Protein AF-A0A2B9P9L7-F1 (afdb_monomer_lite)

Secondary structure (DSSP, 8-state):
-----------------------HHHHHHHHHHHHHTT--HHHHHHHHHHHHHTT--SS-HHHHHHHHHHHHHTT----GGGTTT------

Structure (mmCIF, N/CA/C/O backbone):
data_AF-A0A2B9P9L7-F1
#
_entry.id   AF-A0A2B9P9L7-F1
#
loop_
_atom_site.group_PDB
_atom_site.id
_atom_site.type_symbol
_atom_site.label_atom_id
_atom_site.label_alt_id
_atom_site.label_comp_id
_atom_site.label_asym_id
_atom_site.label_entity_id
_atom_site.label_seq_id
_atom_site.pdbx_PDB_ins_code
_atom_site.Cartn_x
_atom_site.Cartn_y
_atom_site.Cartn_z
_atom_site.occupancy
_atom_site.B_iso_or_equiv
_atom_site.auth_seq_id
_atom_site.auth_comp_id
_atom_site.auth_asym_id
_atom_site.auth_atom_id
_atom_site.pdbx_PDB_model_num
ATOM 1 N N . MET A 1 1 ? 5.553 34.289 -16.499 1.00 40.16 1 MET A N 1
ATOM 2 C CA . MET A 1 1 ? 4.872 33.131 -17.116 1.00 40.16 1 MET A CA 1
ATOM 3 C C . MET A 1 1 ? 5.943 32.158 -17.591 1.00 40.16 1 MET A C 1
ATOM 5 O O . MET A 1 1 ? 6.609 32.453 -18.572 1.00 40.16 1 MET A O 1
ATOM 9 N N . LYS A 1 2 ? 6.202 31.071 -16.857 1.00 39.12 2 LYS A N 1
ATOM 10 C CA . LYS A 1 2 ? 7.106 30.002 -17.306 1.00 39.12 2 LYS A CA 1
ATOM 11 C C . LYS A 1 2 ? 6.259 28.748 -17.479 1.00 39.12 2 LYS A C 1
ATOM 13 O O . LYS A 1 2 ? 5.829 28.156 -16.498 1.00 39.12 2 LYS A O 1
ATOM 18 N N . GLN A 1 3 ? 5.944 28.432 -18.731 1.00 45.44 3 GLN A N 1
ATOM 19 C CA . GLN A 1 3 ? 5.347 27.158 -19.108 1.00 45.44 3 GLN A CA 1
ATOM 20 C C . GLN A 1 3 ? 6.441 26.095 -18.966 1.00 45.44 3 GLN A C 1
ATOM 22 O O . GLN A 1 3 ? 7.352 26.039 -19.791 1.00 45.44 3 GLN A O 1
ATOM 27 N N . ASN A 1 4 ? 6.381 25.279 -17.913 1.00 45.34 4 ASN A N 1
ATOM 28 C CA . ASN A 1 4 ? 7.172 24.055 -17.853 1.00 45.34 4 ASN A CA 1
ATOM 29 C C . ASN A 1 4 ? 6.470 23.020 -18.733 1.00 45.34 4 ASN A C 1
ATOM 31 O O . ASN A 1 4 ? 5.561 22.317 -18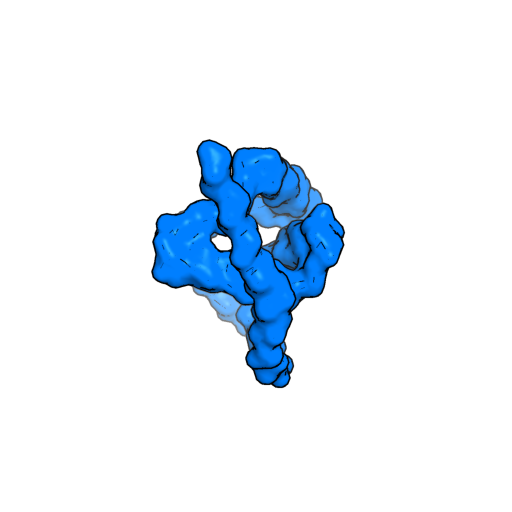.304 1.00 45.34 4 ASN A O 1
ATOM 35 N N . ASN A 1 5 ? 6.878 22.985 -19.999 1.00 53.72 5 ASN A N 1
ATOM 36 C CA . ASN A 1 5 ? 6.572 21.906 -20.928 1.00 53.72 5 ASN A CA 1
ATOM 37 C C . ASN A 1 5 ? 7.379 20.668 -20.498 1.00 53.72 5 ASN A C 1
ATOM 39 O O . ASN A 1 5 ? 8.429 20.358 -21.063 1.00 53.72 5 ASN A O 1
ATOM 43 N N . GLU A 1 6 ? 6.926 19.983 -19.449 1.00 58.56 6 GLU A N 1
ATOM 44 C CA . GLU A 1 6 ? 7.461 18.674 -19.091 1.00 58.56 6 GLU A CA 1
ATOM 45 C C . GLU A 1 6 ? 6.991 17.669 -20.138 1.00 58.56 6 GLU A C 1
ATOM 47 O O . GLU A 1 6 ? 5.835 17.246 -20.187 1.00 58.56 6 GLU A O 1
ATOM 52 N N . LYS A 1 7 ? 7.910 17.325 -21.043 1.00 55.03 7 LYS A N 1
ATOM 53 C CA . LYS A 1 7 ? 7.739 16.236 -21.999 1.00 55.03 7 LYS A CA 1
ATOM 54 C C . LYS A 1 7 ? 7.359 14.984 -21.213 1.00 55.03 7 LYS A C 1
ATOM 56 O O . LYS A 1 7 ? 8.197 14.433 -20.500 1.00 55.03 7 LYS A O 1
ATOM 61 N N . ASN A 1 8 ? 6.115 14.540 -21.382 1.00 62.03 8 ASN A N 1
ATOM 62 C CA . ASN A 1 8 ? 5.579 13.285 -20.863 1.00 62.03 8 ASN A CA 1
ATOM 63 C C . ASN A 1 8 ? 6.277 12.103 -21.560 1.00 62.03 8 ASN A C 1
ATOM 65 O O . ASN A 1 8 ? 5.733 11.434 -22.440 1.00 62.03 8 ASN A O 1
ATOM 69 N N . THR A 1 9 ? 7.557 11.931 -21.247 1.00 70.62 9 THR A N 1
ATOM 70 C CA . THR A 1 9 ? 8.432 10.951 -21.872 1.00 70.62 9 THR A CA 1
ATOM 71 C C . THR A 1 9 ? 8.236 9.668 -21.089 1.00 70.62 9 THR A C 1
ATOM 73 O O . THR A 1 9 ? 8.756 9.518 -19.986 1.00 70.62 9 THR A O 1
ATOM 76 N N . LYS A 1 10 ? 7.419 8.756 -21.622 1.00 80.75 10 LYS A N 1
ATOM 77 C CA . LYS A 1 10 ? 7.197 7.448 -21.002 1.00 80.75 10 LYS A CA 1
ATOM 78 C C . LYS A 1 10 ? 8.526 6.688 -20.974 1.00 80.75 10 LYS A C 1
ATOM 80 O O . LYS A 1 10 ? 9.013 6.259 -22.018 1.00 80.75 10 LYS A O 1
ATOM 85 N N . ILE A 1 11 ? 9.115 6.540 -19.789 1.00 88.75 11 ILE A N 1
ATOM 86 C CA . ILE A 1 11 ? 10.326 5.739 -19.586 1.00 88.75 11 ILE A CA 1
ATOM 87 C C . ILE A 1 11 ? 9.942 4.264 -19.753 1.00 88.75 11 ILE A C 1
ATOM 89 O O . ILE A 1 11 ? 8.973 3.796 -19.152 1.00 88.75 11 ILE A O 1
ATOM 93 N N . LYS A 1 12 ? 10.674 3.524 -20.594 1.00 91.69 12 LYS A N 1
ATOM 94 C CA . LYS A 1 12 ? 10.496 2.073 -20.718 1.00 91.69 12 LYS A CA 1
ATOM 95 C C . LYS A 1 12 ? 11.080 1.408 -19.471 1.00 91.69 12 LYS A C 1
ATOM 97 O O . LYS A 1 12 ? 12.252 1.604 -19.174 1.00 91.69 12 LYS A O 1
ATOM 102 N N . VAL A 1 13 ? 10.264 0.622 -18.775 1.00 92.31 13 VAL A N 1
ATOM 103 C CA . VAL A 1 13 ? 10.647 -0.067 -17.536 1.00 92.31 13 VAL A CA 1
ATOM 104 C C . VAL A 1 13 ? 10.570 -1.575 -17.751 1.00 92.31 13 VAL A C 1
ATOM 106 O O . VAL A 1 13 ? 9.576 -2.078 -18.282 1.00 92.31 13 VAL A O 1
ATOM 109 N N . GLU A 1 14 ? 11.616 -2.286 -17.344 1.00 95.38 14 GLU A N 1
ATOM 110 C CA . GLU A 1 14 ? 11.624 -3.743 -17.236 1.00 95.38 14 GLU A CA 1
ATOM 111 C C . GLU A 1 14 ? 11.050 -4.156 -15.879 1.00 95.38 14 GLU A C 1
ATOM 113 O O . GLU A 1 14 ? 11.368 -3.550 -14.857 1.00 95.38 14 GLU A O 1
ATOM 118 N N . ARG A 1 15 ? 10.173 -5.164 -15.866 1.00 94.12 15 ARG A N 1
ATOM 119 C CA . ARG A 1 15 ? 9.504 -5.627 -14.646 1.00 94.12 15 ARG A CA 1
ATOM 120 C C . ARG A 1 15 ? 9.897 -7.057 -14.336 1.00 94.12 15 ARG A C 1
ATOM 122 O O . ARG A 1 15 ? 9.890 -7.904 -15.223 1.00 94.12 15 ARG A O 1
ATOM 129 N N . VAL A 1 16 ? 10.142 -7.319 -13.058 1.00 95.19 16 VAL A N 1
ATOM 130 C CA . VAL A 1 16 ? 10.439 -8.649 -12.525 1.00 95.19 16 VAL A CA 1
ATOM 131 C C . VAL A 1 16 ? 9.379 -9.007 -11.487 1.00 95.19 16 VAL A C 1
ATOM 133 O O . VAL A 1 16 ? 8.961 -8.161 -10.697 1.00 95.19 16 VAL A O 1
ATOM 136 N N . GLN A 1 17 ? 8.921 -10.258 -11.500 1.00 94.31 17 GLN A N 1
ATOM 137 C CA . GLN A 1 17 ? 8.010 -10.777 -10.481 1.00 94.31 17 GLN A CA 1
ATOM 138 C C . GLN A 1 17 ? 8.798 -11.132 -9.218 1.00 94.31 17 GLN A C 1
ATOM 140 O O . GLN A 1 17 ? 9.828 -11.799 -9.296 1.00 94.31 17 GLN A O 1
ATOM 145 N N . THR A 1 18 ? 8.312 -10.707 -8.052 1.00 89.31 18 THR A N 1
ATOM 146 C CA . THR A 1 18 ? 8.963 -10.968 -6.762 1.00 89.31 18 THR A CA 1
ATOM 147 C C . THR A 1 18 ? 8.060 -11.810 -5.860 1.00 89.31 18 THR A C 1
ATOM 149 O O . THR A 1 18 ? 6.862 -11.559 -5.740 1.00 89.31 18 THR A O 1
ATOM 152 N N . GLY A 1 19 ? 8.635 -12.835 -5.225 1.00 90.75 19 GLY A N 1
ATOM 153 C CA . GLY A 1 19 ? 7.952 -13.704 -4.261 1.00 90.75 19 GLY A CA 1
ATOM 154 C C . GLY A 1 19 ? 8.242 -13.280 -2.824 1.00 90.75 19 GLY A C 1
ATOM 155 O O . GLY A 1 19 ? 8.936 -13.994 -2.108 1.00 90.75 19 GLY A O 1
ATOM 156 N N . ILE A 1 20 ? 7.776 -12.097 -2.415 1.00 92.19 20 ILE A N 1
ATOM 157 C CA . ILE A 1 20 ? 8.032 -11.580 -1.062 1.00 92.19 20 ILE A CA 1
ATOM 158 C C . ILE A 1 20 ? 7.053 -12.150 -0.028 1.00 92.19 20 ILE A C 1
ATOM 160 O O . ILE A 1 20 ? 5.842 -12.191 -0.254 1.00 92.19 20 ILE A O 1
ATOM 164 N N . ARG A 1 21 ? 7.576 -12.529 1.146 1.00 90.75 21 ARG A N 1
ATOM 165 C CA . ARG A 1 21 ? 6.777 -12.744 2.360 1.00 90.75 21 ARG A CA 1
ATOM 166 C C . ARG A 1 21 ? 6.618 -11.404 3.073 1.00 90.75 21 ARG A C 1
ATOM 168 O O . ARG A 1 21 ? 7.601 -10.714 3.316 1.00 90.75 21 ARG A O 1
ATOM 175 N N . MET A 1 22 ? 5.386 -11.036 3.403 1.00 92.19 22 MET A N 1
ATOM 176 C CA . MET A 1 22 ? 5.063 -9.799 4.112 1.00 92.19 22 MET A CA 1
ATOM 177 C C . MET A 1 22 ? 3.899 -10.060 5.064 1.00 92.19 22 MET A C 1
ATOM 179 O O . MET A 1 22 ? 3.090 -10.960 4.828 1.00 92.19 22 MET A O 1
ATOM 183 N N . GLU A 1 23 ? 3.816 -9.276 6.136 1.00 93.56 23 GLU A N 1
ATOM 184 C CA . GLU A 1 23 ? 2.736 -9.385 7.110 1.00 93.56 23 GLU A CA 1
ATOM 185 C C . GLU A 1 23 ? 1.358 -9.208 6.428 1.00 93.56 23 GLU A C 1
ATOM 187 O O . GLU A 1 23 ? 1.159 -8.386 5.527 1.00 93.56 23 GLU A O 1
ATOM 192 N N . LYS A 1 24 ? 0.395 -10.041 6.833 1.00 94.56 24 LYS A N 1
ATOM 193 C CA . LYS A 1 24 ? -0.909 -10.204 6.184 1.00 94.56 24 LYS A CA 1
ATOM 194 C C . LYS A 1 24 ? -1.764 -8.933 6.203 1.00 94.56 24 LYS A C 1
ATOM 196 O O . LYS A 1 24 ? -2.380 -8.615 5.185 1.00 94.56 24 LYS A O 1
ATOM 201 N N . ARG A 1 25 ? -1.874 -8.243 7.340 1.00 96.38 25 ARG A N 1
ATOM 202 C CA . ARG A 1 25 ? -2.672 -7.014 7.498 1.00 96.38 25 ARG A CA 1
ATOM 203 C C . ARG A 1 25 ? -2.059 -5.858 6.706 1.00 96.38 25 ARG A C 1
ATOM 205 O O . ARG A 1 25 ? -2.783 -5.183 5.983 1.00 96.38 25 ARG A O 1
ATOM 212 N N . MET A 1 26 ? -0.738 -5.718 6.710 1.00 95.62 26 MET A N 1
ATOM 213 C CA . MET A 1 26 ? 0.029 -4.777 5.898 1.00 95.62 26 MET A CA 1
ATOM 214 C C . MET A 1 26 ? -0.269 -4.972 4.409 1.00 95.62 26 MET A C 1
ATOM 216 O O . MET A 1 26 ? -0.608 -4.013 3.720 1.00 95.62 26 MET A O 1
ATOM 220 N N . VAL A 1 27 ? -0.232 -6.216 3.909 1.00 96.75 27 VAL A N 1
ATOM 221 C CA . VAL A 1 27 ? -0.610 -6.521 2.515 1.00 96.75 27 VAL A CA 1
ATOM 222 C C . VAL A 1 27 ? -2.038 -6.055 2.215 1.00 96.75 27 VAL A C 1
ATOM 224 O O . VAL A 1 27 ? -2.288 -5.511 1.140 1.00 96.75 27 VAL A O 1
ATOM 227 N N . LYS A 1 28 ? -2.986 -6.256 3.138 1.00 98.06 28 LYS A N 1
ATOM 228 C CA . LYS A 1 28 ? -4.381 -5.826 2.956 1.00 98.06 28 LYS A CA 1
ATOM 229 C C . LYS A 1 28 ? -4.517 -4.302 2.908 1.00 98.06 28 LYS A C 1
ATOM 231 O O . LYS A 1 28 ? -5.203 -3.799 2.021 1.00 98.06 28 LYS A O 1
ATOM 236 N N . VAL A 1 29 ? -3.836 -3.580 3.800 1.00 97.56 29 VAL A N 1
ATOM 237 C CA . VAL A 1 29 ? -3.823 -2.108 3.810 1.00 97.56 29 VAL A CA 1
ATOM 238 C C . VAL A 1 29 ? -3.212 -1.567 2.517 1.00 97.56 29 VAL A C 1
ATOM 240 O O . VAL A 1 29 ? -3.814 -0.718 1.865 1.00 97.56 29 VAL A O 1
ATOM 243 N N . LEU A 1 30 ? -2.069 -2.110 2.086 1.00 97.50 30 LEU A N 1
ATOM 244 C CA . LEU A 1 30 ? -1.416 -1.701 0.840 1.00 97.50 30 LEU A CA 1
ATOM 245 C C . LEU A 1 30 ? -2.291 -1.967 -0.389 1.00 97.50 30 LEU A C 1
ATOM 247 O O . LEU A 1 30 ? -2.387 -1.113 -1.264 1.00 97.50 30 LEU A O 1
ATOM 251 N N . LYS A 1 31 ? -2.965 -3.122 -0.456 1.00 97.62 31 LYS A N 1
ATOM 252 C CA . LYS A 1 31 ? -3.905 -3.427 -1.546 1.00 97.62 31 LYS A CA 1
ATOM 253 C C . LYS A 1 31 ? -5.087 -2.459 -1.572 1.00 97.62 31 LYS A C 1
ATOM 255 O O . LYS A 1 31 ? -5.443 -1.986 -2.641 1.00 97.62 31 LYS A O 1
ATOM 260 N N . ALA A 1 32 ? -5.660 -2.139 -0.414 1.00 98.00 32 ALA A N 1
ATOM 261 C CA . ALA A 1 32 ? -6.766 -1.189 -0.329 1.00 98.00 32 ALA A CA 1
ATOM 262 C C . ALA A 1 32 ? -6.342 0.240 -0.713 1.00 98.00 32 ALA A C 1
ATOM 264 O O . ALA A 1 32 ? -7.096 0.936 -1.385 1.00 98.00 32 ALA A O 1
ATOM 265 N N . MET A 1 33 ? -5.126 0.665 -0.356 1.00 97.62 33 MET A N 1
ATOM 266 C CA . MET A 1 33 ? -4.578 1.951 -0.805 1.00 97.62 33 MET A CA 1
ATOM 267 C C . MET A 1 33 ? -4.285 1.971 -2.308 1.00 97.62 33 MET A C 1
ATOM 269 O O . MET A 1 33 ? -4.495 2.992 -2.956 1.00 97.62 33 MET A O 1
ATOM 273 N N . ALA A 1 34 ? -3.818 0.858 -2.875 1.00 97.62 34 ALA A N 1
ATOM 274 C CA . ALA A 1 34 ? -3.602 0.744 -4.314 1.00 97.62 34 ALA A CA 1
ATOM 275 C C . ALA A 1 34 ? -4.928 0.906 -5.080 1.00 97.62 34 ALA A C 1
ATOM 277 O O . ALA A 1 34 ? -4.993 1.695 -6.020 1.00 97.62 34 ALA A O 1
ATOM 278 N N . GLU A 1 35 ? -5.992 0.254 -4.598 1.00 97.44 35 GLU A N 1
ATOM 279 C CA . GLU A 1 35 ? -7.351 0.395 -5.131 1.00 97.44 35 GLU A CA 1
ATOM 280 C C . GLU A 1 35 ? -7.881 1.830 -4.986 1.00 97.44 35 GLU A C 1
ATOM 282 O O . GLU A 1 35 ? -8.408 2.395 -5.938 1.00 97.44 35 GLU A O 1
ATOM 287 N N . TYR A 1 36 ? -7.686 2.462 -3.821 1.00 95.75 36 TYR A N 1
ATOM 288 C CA . TYR A 1 36 ? -8.114 3.847 -3.579 1.00 95.75 36 TYR A CA 1
ATOM 289 C C . TYR A 1 36 ? -7.514 4.845 -4.581 1.00 95.75 36 TYR A C 1
ATOM 291 O O . TYR A 1 36 ? -8.165 5.821 -4.948 1.00 95.75 36 TYR A O 1
ATOM 299 N N . HIS A 1 37 ? -6.281 4.600 -5.024 1.00 94.19 37 HIS A N 1
ATOM 300 C CA . HIS A 1 37 ? -5.576 5.447 -5.982 1.00 94.19 37 HIS A CA 1
ATOM 301 C C . HIS A 1 37 ? -5.688 4.971 -7.440 1.00 94.19 37 HIS A C 1
ATOM 303 O O . HIS A 1 37 ? -5.032 5.564 -8.295 1.00 94.19 37 HIS A O 1
ATOM 309 N N . ASP A 1 38 ? -6.475 3.926 -7.723 1.00 96.44 38 ASP A N 1
ATOM 310 C CA . ASP A 1 38 ? -6.619 3.311 -9.053 1.00 96.44 38 ASP A CA 1
ATOM 311 C C . ASP A 1 38 ? -5.264 2.940 -9.697 1.00 96.44 38 ASP A C 1
ATOM 313 O O . ASP A 1 38 ? -4.957 3.237 -10.854 1.00 96.44 38 ASP A O 1
ATOM 317 N N . ILE A 1 39 ? -4.383 2.319 -8.902 1.00 96.56 39 ILE A N 1
ATOM 318 C CA . ILE A 1 39 ? -3.064 1.849 -9.342 1.00 96.56 39 ILE A CA 1
ATOM 319 C C . ILE A 1 39 ? -2.807 0.413 -8.897 1.00 96.56 39 ILE A C 1
ATOM 321 O O . ILE A 1 39 ? -3.344 -0.082 -7.912 1.00 96.56 39 ILE A O 1
ATOM 325 N N . SER A 1 40 ? -1.901 -0.273 -9.593 1.00 96.56 40 SER A N 1
ATOM 326 C CA . SER A 1 40 ? -1.450 -1.592 -9.139 1.00 96.56 40 SER A CA 1
ATOM 327 C C . SER A 1 40 ? -0.639 -1.503 -7.837 1.00 96.56 40 SER A C 1
ATOM 329 O O . SER A 1 40 ? 0.087 -0.532 -7.608 1.00 96.56 40 SER A O 1
ATOM 331 N N . LEU A 1 41 ? -0.669 -2.573 -7.032 1.00 96.00 41 LEU A N 1
ATOM 332 C CA . LEU A 1 41 ? 0.163 -2.697 -5.827 1.00 96.00 41 LEU A CA 1
ATOM 333 C C . LEU A 1 41 ? 1.660 -2.500 -6.127 1.00 96.00 41 LEU A C 1
ATOM 335 O O . LEU A 1 41 ? 2.355 -1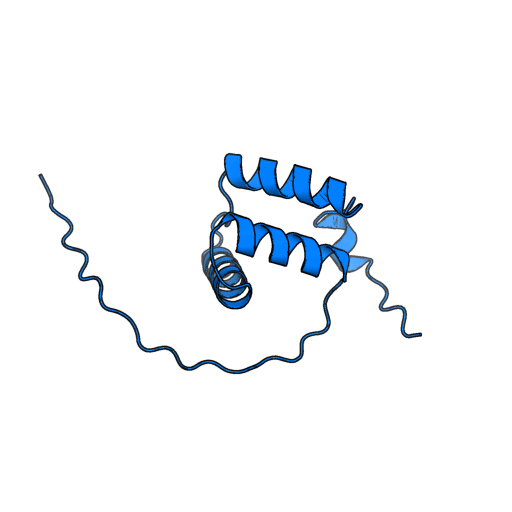.856 -5.349 1.00 96.00 41 LEU A O 1
ATOM 339 N N . GLY A 1 42 ? 2.151 -3.013 -7.261 1.00 95.25 42 GLY A N 1
ATOM 340 C CA . GLY A 1 42 ? 3.545 -2.827 -7.675 1.00 95.25 42 GLY A CA 1
ATOM 341 C C . GLY A 1 42 ? 3.897 -1.353 -7.883 1.00 95.25 42 GLY A C 1
ATOM 342 O O . GLY A 1 42 ? 4.887 -0.877 -7.341 1.00 95.25 42 GLY A O 1
ATOM 343 N N . VAL A 1 43 ? 3.030 -0.601 -8.570 1.00 95.25 43 VAL A N 1
ATOM 344 C CA . VAL A 1 43 ? 3.211 0.848 -8.775 1.00 95.25 43 VAL A CA 1
ATOM 345 C C . VAL A 1 43 ? 3.155 1.615 -7.451 1.00 95.25 43 VAL A C 1
ATOM 347 O O . VAL A 1 43 ? 3.932 2.549 -7.257 1.00 95.25 43 VAL A O 1
ATOM 350 N N . LEU A 1 44 ? 2.269 1.235 -6.523 1.00 96.50 44 LEU A N 1
ATOM 351 C CA . LEU A 1 44 ? 2.233 1.838 -5.187 1.00 96.50 44 LEU A CA 1
ATOM 352 C C . LEU A 1 44 ? 3.549 1.594 -4.431 1.00 96.50 44 LEU A C 1
ATOM 354 O O . LEU A 1 44 ? 4.111 2.532 -3.868 1.00 96.50 44 LEU A O 1
ATOM 358 N N . LEU A 1 45 ? 4.058 0.359 -4.446 1.00 95.81 45 LEU A N 1
ATOM 359 C CA . LEU A 1 45 ? 5.324 0.003 -3.801 1.00 95.81 45 LEU A CA 1
ATOM 360 C C . LEU A 1 45 ? 6.506 0.767 -4.406 1.00 95.81 45 LEU A C 1
ATOM 362 O O . LEU A 1 45 ? 7.296 1.340 -3.661 1.00 95.81 45 LEU A O 1
ATOM 366 N N . GLU A 1 46 ? 6.602 0.843 -5.734 1.00 95.62 46 GLU A N 1
ATOM 367 C CA . GLU A 1 46 ? 7.631 1.633 -6.422 1.00 95.62 46 GLU A CA 1
ATOM 368 C C . GLU A 1 46 ? 7.587 3.106 -5.984 1.00 95.62 46 GLU A C 1
ATOM 370 O O . GLU A 1 46 ? 8.620 3.688 -5.658 1.00 95.62 46 GLU A O 1
ATOM 375 N N . ARG A 1 47 ? 6.391 3.704 -5.890 1.00 94.88 47 ARG A N 1
ATOM 376 C CA . ARG A 1 47 ? 6.225 5.088 -5.413 1.00 94.88 47 ARG A CA 1
ATOM 377 C C . ARG A 1 47 ? 6.663 5.263 -3.964 1.00 94.88 47 ARG A C 1
ATOM 379 O O . ARG A 1 47 ? 7.344 6.246 -3.676 1.00 94.88 47 ARG A O 1
ATOM 386 N N . ILE A 1 48 ? 6.292 4.342 -3.072 1.00 96.25 48 ILE A N 1
ATOM 387 C CA . ILE A 1 48 ? 6.728 4.354 -1.666 1.00 96.25 48 ILE A CA 1
ATOM 388 C C . ILE A 1 48 ? 8.257 4.339 -1.595 1.00 96.25 48 ILE A C 1
ATOM 390 O O . ILE A 1 48 ? 8.851 5.161 -0.900 1.00 96.25 48 ILE A O 1
ATOM 394 N N . VAL A 1 49 ? 8.892 3.438 -2.347 1.00 96.56 49 VAL A N 1
ATOM 395 C CA . VAL A 1 49 ? 10.351 3.284 -2.372 1.00 96.56 49 VAL A CA 1
ATOM 396 C C . VAL A 1 49 ? 11.035 4.542 -2.908 1.00 96.56 49 VAL A C 1
ATOM 398 O O . VAL A 1 49 ? 11.975 5.021 -2.282 1.00 96.56 49 VAL A O 1
ATOM 401 N N . LEU A 1 50 ? 10.543 5.130 -4.004 1.00 96.81 50 LEU A N 1
ATOM 402 C CA . LEU A 1 50 ? 11.106 6.367 -4.563 1.00 96.81 50 LEU A CA 1
ATOM 403 C C . LEU A 1 50 ? 11.038 7.536 -3.570 1.00 96.81 50 LEU A C 1
ATOM 405 O O . LEU A 1 50 ? 12.037 8.219 -3.357 1.00 96.81 50 LEU A O 1
ATOM 409 N N . HIS A 1 51 ? 9.895 7.733 -2.908 1.00 95.56 51 HIS A N 1
ATOM 410 C CA . HIS A 1 51 ? 9.768 8.756 -1.865 1.00 95.56 51 HIS A CA 1
ATOM 411 C C . HIS A 1 51 ? 10.701 8.473 -0.683 1.00 95.56 51 HIS A C 1
ATOM 413 O O . HIS A 1 51 ? 11.344 9.393 -0.184 1.00 95.56 51 HIS A O 1
ATOM 419 N N . SER A 1 52 ? 10.830 7.208 -0.269 1.00 95.88 52 SER A N 1
ATOM 420 C CA . SER A 1 52 ? 11.752 6.811 0.798 1.00 95.88 52 SER A CA 1
ATOM 421 C C . SER A 1 52 ? 13.215 7.069 0.434 1.00 95.88 52 SER A C 1
ATOM 423 O O . SER A 1 52 ? 13.975 7.491 1.301 1.00 95.88 52 SER A O 1
ATOM 425 N N . PHE A 1 53 ? 13.622 6.837 -0.817 1.00 97.44 53 PHE A N 1
ATOM 426 C CA . PHE A 1 53 ? 14.981 7.129 -1.288 1.00 97.44 53 PHE A CA 1
ATOM 427 C C . PHE A 1 53 ? 15.282 8.630 -1.302 1.00 97.44 53 PHE A C 1
ATOM 429 O O . PHE A 1 53 ? 16.414 9.027 -1.041 1.00 97.44 53 PHE A O 1
ATOM 436 N N . GLU A 1 54 ? 14.273 9.466 -1.547 1.00 96.62 54 GLU A N 1
ATOM 437 C CA . GLU A 1 54 ? 14.393 10.928 -1.487 1.00 96.62 54 GLU A CA 1
ATOM 438 C C . GLU A 1 54 ? 14.112 11.518 -0.094 1.00 96.62 54 GLU A C 1
ATOM 440 O O . GLU A 1 54 ? 14.152 12.738 0.073 1.00 96.62 54 GLU A O 1
ATOM 445 N N . ASN A 1 55 ? 13.823 10.677 0.906 1.00 94.50 55 ASN A N 1
ATOM 446 C CA . ASN A 1 55 ? 13.395 11.077 2.249 1.00 94.50 55 ASN A CA 1
ATOM 447 C C . ASN A 1 55 ? 12.199 12.057 2.243 1.00 94.50 55 ASN A C 1
ATOM 449 O O . ASN A 1 55 ? 12.151 13.027 3.002 1.00 94.50 55 ASN A O 1
ATOM 453 N N . LYS A 1 56 ? 11.235 11.815 1.349 1.00 93.94 56 LYS A N 1
ATOM 454 C CA . LYS A 1 56 ? 10.000 12.595 1.198 1.00 93.94 56 LYS A CA 1
ATOM 455 C C . LYS A 1 56 ? 8.790 11.825 1.739 1.00 93.94 56 LYS A C 1
ATOM 457 O O . LYS A 1 56 ? 8.785 10.593 1.708 1.00 93.94 56 LYS A O 1
ATOM 462 N N . PRO A 1 57 ? 7.738 12.523 2.204 1.00 92.88 57 PRO A N 1
ATOM 463 C CA . PRO A 1 57 ? 6.498 11.872 2.612 1.00 92.88 57 PRO A CA 1
ATOM 464 C C . PRO A 1 57 ? 5.802 11.226 1.407 1.00 92.88 57 PRO A C 1
ATOM 466 O O . PRO A 1 57 ? 5.665 11.850 0.359 1.00 92.88 57 PRO A O 1
ATOM 469 N N . VAL A 1 58 ? 5.355 9.978 1.565 1.00 91.81 58 VAL A N 1
ATOM 470 C CA . VAL A 1 58 ? 4.636 9.220 0.521 1.00 91.81 58 VAL A CA 1
ATOM 471 C C . VAL A 1 58 ? 3.190 9.698 0.369 1.00 91.81 58 VAL A C 1
ATOM 473 O O . VAL A 1 58 ? 2.675 9.810 -0.741 1.00 91.81 58 VAL A O 1
ATOM 476 N N . PHE A 1 59 ? 2.516 9.908 1.499 1.00 92.56 59 PHE A N 1
ATOM 477 C CA . PHE A 1 59 ? 1.079 10.144 1.580 1.00 92.56 59 PHE A CA 1
ATOM 478 C C . PHE A 1 59 ? 0.808 11.593 1.981 1.00 92.56 59 PHE A C 1
ATOM 480 O O . PHE A 1 59 ? 1.501 12.139 2.839 1.00 92.56 59 PHE A O 1
ATOM 487 N N . SER A 1 60 ? -0.212 12.196 1.369 1.00 92.31 60 SER A N 1
ATOM 488 C CA . SER A 1 60 ? -0.790 13.458 1.838 1.00 92.31 60 SER A CA 1
ATOM 489 C C . SER A 1 60 ? -1.562 13.253 3.142 1.00 92.31 60 SER A C 1
ATOM 491 O O . SER A 1 60 ? -1.925 12.123 3.467 1.00 92.31 60 SER A O 1
ATOM 493 N N . ASP A 1 61 ? -1.896 14.338 3.840 1.00 95.00 61 ASP A N 1
ATOM 494 C CA . ASP A 1 61 ? -2.719 14.281 5.057 1.00 95.00 61 ASP A CA 1
ATOM 495 C C . ASP A 1 61 ? -4.061 13.565 4.814 1.00 95.00 61 ASP A C 1
ATOM 497 O O . ASP A 1 61 ? -4.450 12.684 5.575 1.00 95.00 61 ASP A O 1
ATOM 501 N N . GLU A 1 62 ? -4.721 13.841 3.684 1.00 93.94 62 GLU A N 1
ATOM 502 C CA . GLU A 1 62 ? -5.943 13.137 3.264 1.00 93.94 62 GLU A CA 1
ATOM 503 C C . GLU A 1 62 ? -5.713 11.626 3.087 1.00 93.94 62 GLU A C 1
ATOM 505 O O . GLU A 1 62 ? -6.514 10.797 3.525 1.00 93.94 62 GLU A O 1
ATOM 510 N N . SER A 1 63 ? -4.593 11.252 2.463 1.00 93.12 63 SER A N 1
ATOM 511 C CA . SER A 1 63 ? -4.250 9.844 2.258 1.00 93.12 63 SER A CA 1
ATOM 512 C C . SER A 1 63 ? -3.919 9.154 3.584 1.00 93.12 63 SER A C 1
ATOM 514 O O . SER A 1 63 ? -4.246 7.982 3.755 1.00 93.12 63 SER A O 1
ATOM 516 N N . LEU A 1 64 ? -3.317 9.865 4.542 1.00 95.56 64 LEU A N 1
ATOM 517 C CA . LEU A 1 64 ? -3.030 9.346 5.880 1.00 95.56 64 LEU A CA 1
ATOM 518 C C . LEU A 1 64 ? -4.310 9.064 6.675 1.00 95.56 64 LEU A C 1
ATOM 520 O O . LEU A 1 64 ? -4.389 8.019 7.323 1.00 95.56 64 LEU A O 1
ATOM 524 N N . GLU A 1 65 ? -5.332 9.916 6.570 1.00 96.44 65 GLU A N 1
ATOM 525 C CA . GLU A 1 65 ? -6.651 9.636 7.156 1.00 96.44 65 GLU A CA 1
ATOM 526 C C . GLU A 1 65 ? -7.275 8.374 6.546 1.00 96.44 65 GLU A C 1
ATOM 528 O O . GLU A 1 65 ? -7.808 7.518 7.259 1.00 96.44 65 GLU A O 1
ATOM 533 N N . LYS A 1 66 ? -7.122 8.185 5.229 1.00 96.38 66 LYS A N 1
ATOM 534 C CA . LYS A 1 66 ? -7.583 6.963 4.560 1.00 96.38 66 LYS A CA 1
ATOM 535 C C . LYS A 1 66 ? -6.834 5.721 5.037 1.00 96.38 66 LYS A C 1
ATOM 537 O O . LYS A 1 66 ? -7.466 4.700 5.309 1.00 96.38 66 LYS A O 1
ATOM 542 N N . VAL A 1 67 ? -5.511 5.811 5.192 1.00 96.75 67 VAL A N 1
ATOM 543 C CA . VAL A 1 67 ? -4.688 4.735 5.764 1.00 96.75 67 VAL A CA 1
ATOM 544 C C . VAL A 1 67 ? -5.193 4.370 7.157 1.00 96.75 67 VAL A C 1
ATOM 546 O O . VAL A 1 67 ? -5.346 3.187 7.447 1.00 96.75 67 VAL A O 1
ATOM 549 N N . LYS A 1 68 ? -5.497 5.359 8.002 1.00 96.56 68 LYS A N 1
ATOM 550 C CA . LYS A 1 68 ? -6.013 5.148 9.362 1.00 96.56 68 LYS A CA 1
ATOM 551 C C . LYS A 1 68 ? -7.320 4.351 9.361 1.00 96.56 68 LYS A C 1
ATOM 553 O O . LYS A 1 68 ? -7.384 3.299 9.990 1.00 96.56 68 LYS A O 1
ATOM 558 N N . ALA A 1 69 ? -8.297 4.777 8.561 1.00 97.44 69 ALA A N 1
ATOM 559 C CA . ALA A 1 69 ? -9.576 4.079 8.427 1.00 97.44 69 ALA A CA 1
ATOM 560 C C . ALA A 1 69 ? -9.409 2.641 7.898 1.00 97.44 69 ALA A C 1
ATOM 562 O O . ALA A 1 69 ? -10.047 1.707 8.375 1.00 97.44 69 ALA A O 1
ATOM 563 N N . ILE A 1 70 ? -8.523 2.428 6.921 1.00 97.56 70 ILE A N 1
ATOM 564 C CA . ILE A 1 70 ? -8.266 1.090 6.366 1.00 97.56 70 ILE A CA 1
ATOM 565 C C . ILE A 1 70 ? -7.548 0.192 7.386 1.00 97.56 70 ILE A C 1
ATOM 567 O O . ILE A 1 70 ? -7.824 -1.006 7.449 1.00 97.56 70 ILE A O 1
ATOM 571 N N . LYS A 1 71 ? -6.632 0.745 8.189 1.00 97.69 71 LYS A N 1
ATOM 572 C CA . LYS A 1 71 ? -5.970 0.007 9.271 1.00 97.69 71 LYS A CA 1
ATOM 573 C C . LYS A 1 71 ? -6.981 -0.505 10.293 1.00 97.69 71 LYS A C 1
ATOM 575 O O . LYS A 1 71 ? -6.879 -1.665 10.678 1.00 97.69 71 LYS A O 1
ATOM 580 N N . GLU A 1 72 ? -7.967 0.311 10.664 1.00 97.38 72 GLU A N 1
ATOM 581 C CA . GLU A 1 72 ? -9.056 -0.087 11.568 1.00 97.38 72 GLU A CA 1
ATOM 582 C C . GLU A 1 72 ? -9.870 -1.258 11.002 1.00 97.38 72 GLU A C 1
ATOM 584 O O . GLU A 1 72 ? -10.102 -2.234 11.705 1.00 97.38 72 GLU A O 1
ATOM 589 N N . VAL A 1 73 ? -10.212 -1.232 9.708 1.00 97.38 73 VAL A N 1
ATOM 590 C CA . VAL A 1 73 ? -10.942 -2.332 9.038 1.00 97.38 73 VAL A CA 1
ATOM 591 C C . VAL A 1 73 ? -10.202 -3.674 9.118 1.00 97.38 73 VAL A C 1
ATOM 593 O O . VAL A 1 73 ? -10.826 -4.735 9.082 1.00 97.38 73 VAL A O 1
ATOM 596 N N . TYR A 1 74 ? -8.871 -3.651 9.192 1.00 97.31 74 TYR A N 1
ATOM 597 C CA . TYR A 1 74 ? -8.042 -4.856 9.214 1.00 97.31 74 TYR A CA 1
ATOM 598 C C . TYR A 1 74 ? -7.402 -5.158 10.567 1.00 97.31 74 TYR A C 1
ATOM 600 O O . TYR A 1 74 ? -6.533 -6.035 10.623 1.00 97.31 74 TYR A O 1
AT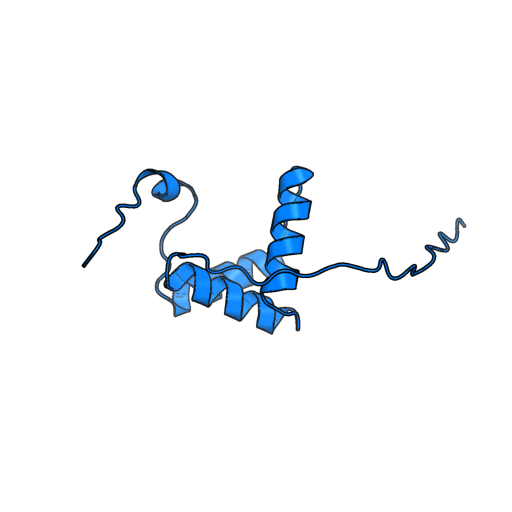OM 608 N N . ASP A 1 75 ? -7.819 -4.460 11.625 1.00 96.19 75 ASP A N 1
ATOM 609 C CA . ASP A 1 75 ? -7.247 -4.555 12.968 1.00 96.19 75 ASP A CA 1
ATOM 610 C C . ASP A 1 75 ? -5.717 -4.362 12.967 1.00 96.19 75 ASP A C 1
ATOM 612 O O . ASP A 1 75 ? -4.980 -5.040 13.679 1.00 96.19 75 ASP A O 1
ATOM 616 N N . MET A 1 76 ? -5.188 -3.494 12.101 1.00 96.12 76 MET A N 1
ATOM 617 C CA . MET A 1 76 ? -3.757 -3.187 12.052 1.00 96.12 76 MET A CA 1
ATOM 618 C C . MET A 1 76 ? -3.446 -2.062 13.043 1.00 96.12 76 MET A C 1
ATOM 620 O O . MET A 1 76 ? -3.409 -0.887 12.686 1.00 96.12 76 MET A O 1
ATOM 624 N N . ASP A 1 77 ? -3.211 -2.424 14.294 1.00 92.56 77 ASP A N 1
ATOM 625 C CA . ASP A 1 77 ? -3.094 -1.522 15.445 1.00 92.56 77 ASP A CA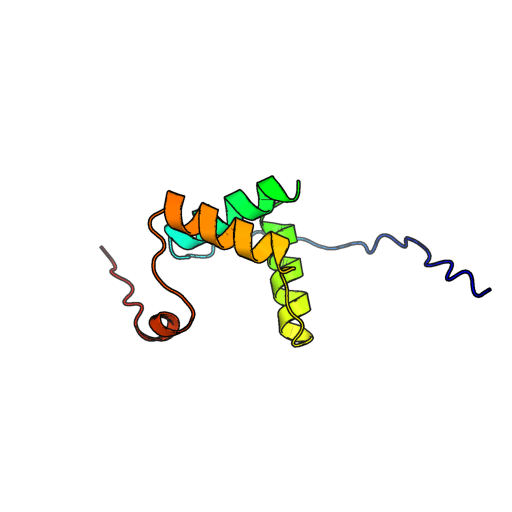 1
ATOM 626 C C . ASP A 1 77 ? -1.660 -1.064 15.754 1.00 92.56 77 ASP A C 1
ATOM 628 O O . ASP A 1 77 ? -1.399 -0.479 16.801 1.00 92.56 77 ASP A O 1
ATOM 632 N N . TYR A 1 78 ? -0.731 -1.274 14.824 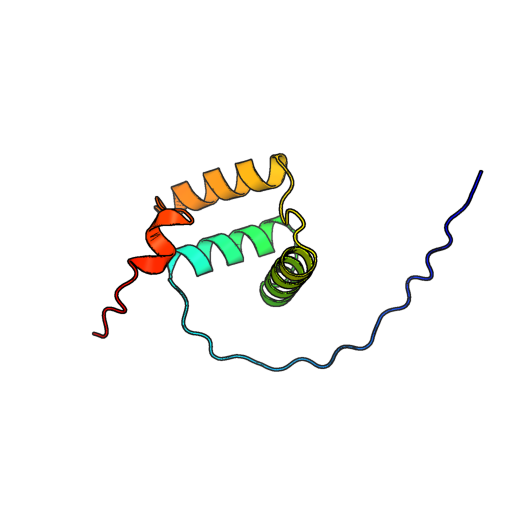1.00 92.69 78 TYR A N 1
ATOM 633 C CA . TYR A 1 78 ? 0.688 -0.998 15.025 1.00 92.69 78 TYR A CA 1
ATOM 634 C C . TYR A 1 78 ? 1.289 -0.073 13.961 1.00 92.69 78 TYR A C 1
ATOM 636 O O . TYR A 1 78 ? 0.760 0.089 12.855 1.00 92.69 78 TYR A O 1
ATOM 644 N N . GLY A 1 79 ? 2.399 0.566 14.310 1.00 89.31 79 GLY A N 1
ATOM 645 C CA . GLY A 1 79 ? 3.159 1.519 13.510 1.00 89.31 79 GLY A CA 1
ATOM 646 C C . GLY A 1 79 ? 4.633 1.134 13.360 1.00 89.31 79 GLY A C 1
ATOM 647 O O . GLY A 1 79 ? 4.979 -0.026 13.156 1.00 89.31 79 GLY A O 1
ATOM 648 N N . LEU A 1 80 ? 5.524 2.123 13.391 1.00 87.69 80 LEU A N 1
ATOM 649 C CA . LEU A 1 80 ? 6.965 1.901 13.211 1.00 87.69 80 LEU A CA 1
ATOM 650 C C . LEU A 1 80 ? 7.609 1.206 14.421 1.00 87.69 80 LEU A C 1
ATOM 652 O O . LEU A 1 80 ? 8.616 0.509 14.278 1.00 87.69 80 LEU A O 1
ATOM 656 N N . GLU A 1 81 ? 7.020 1.376 15.601 1.00 85.50 81 GLU A N 1
ATOM 657 C CA . GLU A 1 81 ? 7.507 0.889 16.890 1.00 85.50 81 GLU A CA 1
ATOM 658 C C . GLU A 1 81 ? 7.624 -0.637 16.964 1.00 85.50 81 GLU A C 1
ATOM 660 O O . GLU A 1 81 ? 8.523 -1.163 17.619 1.00 85.50 81 GLU A O 1
ATOM 665 N N . ILE A 1 82 ? 6.770 -1.353 16.233 1.00 84.00 82 ILE A N 1
ATOM 666 C CA . ILE A 1 82 ? 6.740 -2.817 16.227 1.00 84.00 82 ILE A CA 1
ATOM 667 C C . ILE A 1 82 ? 7.745 -3.434 15.240 1.00 84.00 82 ILE A C 1
ATOM 669 O O . ILE A 1 82 ? 8.012 -4.630 15.309 1.00 84.00 82 ILE A O 1
ATOM 673 N N . SER A 1 83 ? 8.348 -2.648 14.340 1.00 78.56 83 SER A N 1
ATOM 674 C CA . SER A 1 83 ? 9.197 -3.169 13.249 1.00 78.56 83 SER A CA 1
ATOM 675 C C . SER A 1 83 ? 10.331 -4.091 13.718 1.00 78.56 83 SER A C 1
ATOM 677 O O . SER A 1 83 ? 10.717 -5.010 13.004 1.00 78.56 83 SER A O 1
ATOM 679 N N . ARG A 1 84 ? 10.848 -3.874 14.933 1.00 79.56 84 ARG A N 1
ATOM 680 C CA . ARG A 1 84 ? 11.932 -4.671 15.536 1.00 79.56 84 ARG A CA 1
ATOM 681 C C . ARG A 1 84 ? 11.447 -5.823 16.420 1.00 79.56 84 ARG A C 1
ATOM 683 O O . ARG A 1 84 ? 12.269 -6.559 16.948 1.00 79.56 84 ARG A O 1
ATOM 690 N N . GLN A 1 85 ? 10.138 -5.941 16.622 1.00 81.50 85 GLN A N 1
ATOM 691 C CA . GLN A 1 85 ? 9.501 -6.912 17.516 1.00 81.50 85 GLN A CA 1
ATOM 692 C C . GLN A 1 85 ? 8.793 -8.037 16.748 1.00 81.50 85 GLN A C 1
ATOM 694 O O . GLN A 1 85 ? 8.186 -8.912 17.364 1.00 81.50 85 GLN A O 1
ATOM 699 N N . TRP A 1 86 ? 8.836 -8.015 15.411 1.00 81.31 86 TRP A N 1
ATOM 700 C CA . TRP A 1 86 ? 8.269 -9.081 14.593 1.00 81.31 86 TRP A CA 1
ATOM 701 C C . TRP A 1 86 ? 9.033 -10.375 14.834 1.00 81.31 86 TRP A C 1
ATOM 703 O O . TRP A 1 86 ? 10.216 -10.483 14.526 1.00 81.31 86 TRP A O 1
ATOM 713 N N . ASN A 1 87 ? 8.321 -11.359 15.368 1.00 80.62 87 ASN A N 1
ATOM 714 C CA . ASN A 1 87 ? 8.763 -12.737 15.352 1.00 80.62 87 ASN A CA 1
ATOM 715 C C . ASN A 1 87 ? 8.074 -13.405 14.171 1.00 80.62 87 ASN A C 1
ATOM 717 O O . ASN A 1 87 ? 6.842 -13.468 14.120 1.00 80.62 87 ASN A O 1
ATOM 721 N N . ASP A 1 88 ? 8.869 -13.912 13.238 1.00 74.06 88 ASP A N 1
ATOM 722 C CA . ASP A 1 88 ? 8.367 -14.811 12.215 1.00 74.06 88 ASP A CA 1
ATOM 723 C C . ASP A 1 88 ? 7.930 -16.095 12.924 1.00 74.06 88 ASP A C 1
ATOM 725 O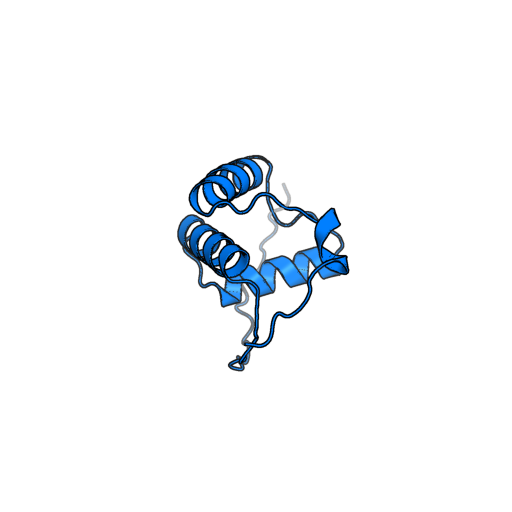 O . ASP A 1 88 ? 8.738 -16.946 13.292 1.00 74.06 88 ASP A O 1
ATOM 729 N N . SER A 1 89 ? 6.632 -16.195 13.215 1.00 65.81 89 SER A N 1
ATOM 730 C CA . SER A 1 89 ? 6.055 -17.448 13.686 1.00 65.81 89 SER A CA 1
ATOM 731 C C . SER A 1 89 ? 5.951 -18.380 12.488 1.00 65.81 89 SER A C 1
ATOM 733 O O . SER A 1 89 ? 4.941 -18.423 11.791 1.00 65.81 89 SER A O 1
ATOM 735 N N . ASP A 1 90 ? 7.037 -19.100 12.225 1.00 57.03 90 ASP A N 1
ATOM 736 C CA . ASP A 1 90 ? 6.998 -20.262 11.354 1.00 57.03 90 ASP A CA 1
ATOM 737 C C . ASP A 1 90 ? 6.152 -21.337 12.061 1.00 57.03 90 ASP A C 1
ATOM 739 O O . ASP A 1 90 ? 6.571 -21.966 13.037 1.00 57.03 90 ASP A O 1
ATOM 743 N N . LYS A 1 91 ? 4.916 -21.499 11.592 1.00 46.09 91 LYS A N 1
ATOM 744 C CA . LYS A 1 91 ? 4.164 -22.748 11.686 1.00 46.09 91 LYS A CA 1
ATOM 745 C C . LYS A 1 91 ? 3.793 -23.189 10.284 1.00 46.09 91 LYS A C 1
ATOM 747 O O . LYS A 1 91 ? 3.311 -22.325 9.518 1.00 46.09 91 LYS A O 1
#

pLDDT: mean 88.08, std 14.84, range [39.12, 98.06]

Sequence (91 aa):
MKQNNEKNTKIKVERVQTGIRMEKRMVKVLKAMAEYHDISLGVLLERIVLHSFENKPVFSDESLEKVKAIKEVYDMDYGLEISRQWNDSDK

Foldseek 3Di:
DDPPPPPPDDDDDDDDDDDDDDDDLVVQLLCVLCVVVVHDSVVLVVQVVVCVVVVHDSDDPVSVVVSVVSCVVSVVPDDPVCVVVDDPPDD

Organism: Bacillus cereus (NCBI:txid1396)

Radius of gyration: 16.54 Å; chains: 1; bounding box: 26×56×40 Å